Protein AF-A0A7K1C837-F1 (afdb_monomer)

Mean predicted aligned error: 3.23 Å

Radius of gyration: 16.02 Å; Cα contacts (8 Å, |Δi|>4): 199; chains: 1; bounding box: 44×31×40 Å

pLDDT: mean 95.81, std 4.09, range [61.22, 98.88]

Sequence (126 aa):
YTVSVSDPSHWLVAGIESFDTDDELYLSEYADRDALHPLLHTTWSGEATGFAEADWTSGDPTHLVMYLRHLGRGAILYNTLGHCRGHYDMKPVLDYYPRIERCSWEKPAYYELLRRSLRWARGLDG

Secondary structure (DSSP, 8-state):
-EEEES-TTSTTTTTPPPEE----------TTSTTEEEEEEEE--SB-TTSSS-B-SSS--EEEEEEEEEETTEEEEEE-----B-TTTTTTT-S--SS-B-GGGG-HHHHHHHHHHHHHHTT---

Structure (mmCIF, N/CA/C/O backbone):
data_AF-A0A7K1C837-F1
#
_entry.id   AF-A0A7K1C837-F1
#
loop_
_atom_site.group_PDB
_atom_site.id
_atom_site.type_symbol
_atom_site.label_atom_id
_atom_site.label_alt_id
_atom_site.label_comp_id
_atom_site.label_asym_id
_atom_site.label_entity_id
_atom_site.label_seq_id
_atom_site.pdbx_PDB_ins_code
_atom_site.Cartn_x
_atom_site.Cartn_y
_atom_site.Cartn_z
_atom_site.occupancy
_atom_site.B_iso_or_equiv
_atom_site.auth_seq_id
_atom_site.auth_comp_id
_atom_site.auth_asym_id
_atom_site.auth_atom_id
_atom_site.pdbx_PDB_model_num
ATOM 1 N N . TYR A 1 1 ? 8.563 5.260 -2.043 1.00 96.94 1 TYR A N 1
ATOM 2 C CA . TYR A 1 1 ? 7.491 6.219 -1.717 1.00 96.94 1 TYR A CA 1
ATOM 3 C C . TYR A 1 1 ? 7.149 6.134 -0.231 1.00 96.94 1 TYR A C 1
ATOM 5 O O . TYR A 1 1 ? 7.454 5.123 0.401 1.00 96.94 1 TYR A O 1
ATOM 13 N N . THR A 1 2 ? 6.548 7.188 0.327 1.00 98.50 2 THR A N 1
ATOM 14 C CA . THR A 1 2 ? 6.115 7.227 1.734 1.00 98.50 2 THR A CA 1
ATOM 15 C C . THR A 1 2 ? 4.730 6.613 1.875 1.00 98.50 2 THR A C 1
ATOM 17 O O . THR A 1 2 ? 3.802 7.007 1.167 1.00 98.50 2 THR A O 1
ATOM 20 N N . VAL A 1 3 ? 4.584 5.657 2.786 1.00 98.69 3 VAL A N 1
ATOM 21 C CA . VAL A 1 3 ? 3.296 5.094 3.197 1.00 98.69 3 VAL A CA 1
ATOM 22 C C . VAL A 1 3 ? 2.796 5.874 4.406 1.00 98.69 3 VAL A C 1
ATOM 24 O O . VAL A 1 3 ? 3.490 5.959 5.419 1.00 98.69 3 VAL A O 1
ATOM 27 N N . SER A 1 4 ? 1.588 6.415 4.297 1.00 98.81 4 SER A N 1
ATOM 28 C CA . SER A 1 4 ? 0.909 7.206 5.321 1.00 98.81 4 SER A CA 1
ATOM 29 C C . SER A 1 4 ? -0.322 6.477 5.847 1.00 98.81 4 SER A C 1
ATOM 31 O O . SER A 1 4 ? -0.998 5.756 5.111 1.00 98.81 4 SER A O 1
ATOM 33 N N . VAL A 1 5 ? -0.640 6.684 7.124 1.00 98.62 5 VAL A N 1
ATOM 34 C CA . VAL A 1 5 ? -1.817 6.083 7.764 1.00 98.62 5 VAL A CA 1
ATOM 35 C C . VAL A 1 5 ? -3.062 6.923 7.486 1.00 98.62 5 VAL A C 1
ATOM 37 O O . VAL A 1 5 ? -3.066 8.126 7.735 1.00 98.62 5 VAL A O 1
ATOM 40 N N . SER A 1 6 ? -4.119 6.289 6.975 1.00 98.50 6 SER A N 1
ATOM 41 C CA . SER A 1 6 ? -5.400 6.944 6.673 1.00 98.50 6 SER A CA 1
ATOM 42 C C . SER A 1 6 ? -6.380 6.899 7.844 1.00 98.50 6 SER A C 1
ATOM 44 O O . SER A 1 6 ? -7.060 7.886 8.106 1.00 98.50 6 SER A O 1
ATOM 46 N N . ASP A 1 7 ? -6.437 5.774 8.560 1.00 98.19 7 ASP A N 1
ATOM 47 C CA . ASP A 1 7 ? -7.287 5.597 9.741 1.00 98.19 7 ASP A CA 1
ATOM 48 C C . ASP A 1 7 ? -6.458 5.050 10.912 1.00 98.19 7 ASP A C 1
ATOM 50 O O . ASP A 1 7 ? -6.393 3.836 11.118 1.00 98.19 7 ASP A O 1
ATOM 54 N N . PRO A 1 8 ? -5.810 5.922 11.703 1.00 97.81 8 PRO A N 1
ATOM 55 C CA . PRO A 1 8 ? -4.938 5.495 12.796 1.00 97.81 8 PRO A CA 1
ATOM 56 C C . PRO A 1 8 ? -5.688 4.824 13.955 1.00 97.81 8 PRO A C 1
ATOM 58 O O . PRO A 1 8 ? -5.051 4.235 14.830 1.00 97.81 8 PRO A O 1
ATOM 61 N N . SER A 1 9 ? -7.021 4.914 13.985 1.00 97.38 9 SER A N 1
ATOM 62 C CA . SER A 1 9 ? -7.845 4.291 15.021 1.00 97.38 9 SER A CA 1
ATOM 63 C C . SER A 1 9 ? -8.151 2.820 14.729 1.00 97.38 9 SER A C 1
ATOM 65 O O . SER A 1 9 ? -8.419 2.049 15.653 1.00 97.38 9 SER A O 1
ATOM 67 N N . HIS A 1 10 ? -8.068 2.402 13.462 1.00 97.56 10 HIS A N 1
ATOM 68 C CA . HIS A 1 10 ? -8.359 1.033 13.066 1.00 97.56 10 HIS A CA 1
ATOM 69 C C . HIS A 1 10 ? -7.261 0.073 13.547 1.00 97.56 10 HIS A C 1
ATOM 71 O O . HIS A 1 10 ? -6.080 0.239 13.238 1.00 97.56 10 HIS A O 1
ATOM 77 N N . TRP A 1 11 ? -7.637 -0.996 14.257 1.00 97.31 11 TRP A N 1
ATOM 78 C CA . TRP A 1 11 ? -6.686 -1.897 14.930 1.00 97.31 11 TRP A CA 1
ATOM 79 C C . TRP A 1 11 ? -5.634 -2.519 13.990 1.00 97.31 11 TRP A C 1
ATOM 81 O O . TRP A 1 11 ? -4.483 -2.717 14.381 1.00 97.31 11 TRP A O 1
ATOM 91 N N . LEU A 1 12 ? -5.999 -2.770 12.726 1.00 97.94 12 LEU A N 1
ATOM 92 C CA . LEU A 1 12 ? -5.073 -3.251 11.691 1.00 97.94 12 LEU A CA 1
ATOM 93 C C . LEU A 1 12 ? -3.839 -2.352 11.511 1.00 97.94 12 LEU A C 1
ATOM 95 O O . LEU A 1 12 ? -2.772 -2.869 11.200 1.00 97.94 12 LEU A O 1
ATOM 99 N N . VAL A 1 13 ? -3.958 -1.043 11.743 1.00 98.44 13 VAL A N 1
ATOM 100 C CA . VAL A 1 13 ? -2.871 -0.063 11.559 1.00 98.44 13 VAL A CA 1
ATOM 101 C C . VAL A 1 13 ? -2.559 0.742 12.824 1.00 98.44 13 VAL A C 1
ATOM 103 O O . VAL A 1 13 ? -1.637 1.550 12.824 1.00 98.44 13 VAL A O 1
ATOM 106 N N . ALA A 1 14 ? -3.270 0.501 13.927 1.00 97.94 14 ALA 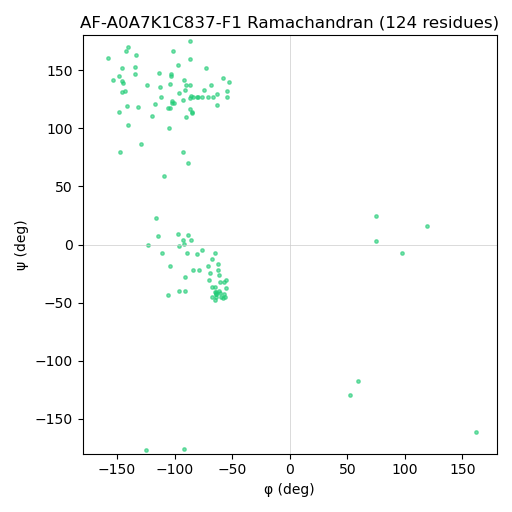A N 1
ATOM 107 C CA . ALA A 1 14 ? -3.055 1.205 15.187 1.00 97.94 14 ALA A CA 1
ATOM 108 C C . ALA A 1 14 ? -1.590 1.108 15.659 1.00 97.94 14 ALA A C 1
ATOM 110 O O . ALA A 1 14 ? -1.023 0.014 15.766 1.00 97.94 14 ALA A O 1
ATOM 111 N N . GLY A 1 15 ? -0.981 2.262 15.938 1.00 97.81 15 GLY A N 1
ATOM 112 C CA . GLY A 1 15 ? 0.414 2.371 16.378 1.00 97.81 15 GLY A CA 1
ATOM 113 C C . GLY A 1 15 ? 1.469 2.155 15.286 1.00 97.81 15 GLY A C 1
ATOM 114 O O . GLY A 1 15 ? 2.655 2.167 15.602 1.00 97.81 15 GLY A O 1
ATOM 115 N N . ILE A 1 16 ? 1.074 1.954 14.025 1.00 98.12 16 ILE A N 1
ATOM 116 C CA . ILE A 1 16 ? 1.999 2.016 12.891 1.00 98.12 16 ILE A CA 1
ATOM 117 C C . ILE A 1 16 ? 2.229 3.491 12.557 1.00 98.12 16 ILE A C 1
ATOM 119 O O . ILE A 1 16 ? 1.276 4.241 12.367 1.00 98.12 16 ILE A O 1
ATOM 123 N N . GLU A 1 17 ? 3.487 3.914 12.501 1.00 98.00 17 GLU A N 1
ATOM 124 C CA . GLU A 1 17 ? 3.866 5.241 12.009 1.00 98.00 17 GLU A CA 1
ATOM 125 C C . GLU A 1 17 ? 4.032 5.217 10.485 1.00 98.00 17 GLU A C 1
ATOM 127 O O . GLU A 1 17 ? 4.247 4.156 9.894 1.00 98.00 17 GLU A O 1
ATOM 132 N N . SER A 1 18 ? 3.961 6.386 9.842 1.00 98.31 18 SER A N 1
ATOM 133 C CA . SER A 1 18 ? 4.311 6.506 8.424 1.00 98.31 18 SER A CA 1
ATOM 134 C C . SER A 1 18 ? 5.750 6.044 8.179 1.00 98.31 18 SER A C 1
ATOM 136 O O . SER A 1 18 ? 6.638 6.289 8.997 1.00 98.31 18 SER A O 1
ATOM 138 N N . PHE A 1 19 ? 6.000 5.390 7.046 1.00 98.50 19 PHE A N 1
ATOM 139 C CA . PHE A 1 19 ? 7.319 4.841 6.730 1.00 98.50 19 PHE A CA 1
ATOM 140 C C . PHE A 1 19 ? 7.635 4.906 5.239 1.00 98.50 19 PHE A C 1
ATOM 142 O O . PHE A 1 19 ? 6.749 4.817 4.390 1.00 98.50 19 PHE A O 1
ATOM 149 N N . ASP A 1 20 ? 8.924 4.995 4.920 1.00 98.31 20 ASP A N 1
ATOM 150 C CA . ASP A 1 20 ? 9.397 4.955 3.540 1.00 98.31 20 ASP A CA 1
ATOM 151 C C . ASP A 1 20 ? 9.706 3.529 3.085 1.00 98.31 20 ASP A C 1
ATOM 153 O O . ASP A 1 20 ? 10.354 2.734 3.784 1.00 98.31 20 ASP A O 1
ATOM 157 N N . THR A 1 21 ? 9.292 3.226 1.856 1.00 96.31 21 THR A N 1
ATOM 158 C CA . THR A 1 21 ? 9.568 1.954 1.192 1.00 96.31 21 THR A CA 1
ATOM 159 C C . THR A 1 21 ? 10.030 2.139 -0.249 1.00 96.31 21 THR A C 1
ATOM 161 O O . THR A 1 21 ? 9.689 3.123 -0.902 1.00 96.31 21 THR A O 1
ATOM 164 N N . ASP A 1 22 ? 10.808 1.177 -0.733 1.00 94.38 22 ASP A N 1
ATOM 165 C CA . ASP A 1 22 ? 11.215 1.037 -2.135 1.00 94.38 22 ASP A CA 1
ATOM 166 C C . ASP A 1 22 ? 10.489 -0.184 -2.718 1.00 94.38 22 ASP A C 1
ATOM 168 O O . ASP A 1 22 ? 11.095 -1.205 -3.028 1.00 94.38 22 ASP A O 1
ATOM 172 N N . ASP A 1 23 ? 9.156 -0.130 -2.679 1.00 96.38 23 ASP A N 1
ATOM 173 C CA . ASP A 1 23 ? 8.250 -1.157 -3.201 1.00 96.38 23 ASP A CA 1
ATOM 174 C C . ASP A 1 23 ? 7.693 -0.713 -4.557 1.00 96.38 23 ASP A C 1
ATOM 176 O O . ASP A 1 23 ? 7.819 0.456 -4.935 1.00 96.38 23 ASP A O 1
ATOM 180 N N . GLU A 1 24 ? 7.081 -1.635 -5.289 1.00 94.75 24 GLU A N 1
ATOM 181 C CA . GLU A 1 24 ? 6.371 -1.286 -6.512 1.00 94.75 24 GLU A CA 1
ATOM 182 C C . GLU A 1 24 ? 5.153 -0.420 -6.155 1.00 94.75 24 GLU A C 1
ATOM 184 O O . GLU A 1 24 ? 4.349 -0.764 -5.290 1.00 94.75 24 GLU A O 1
ATOM 189 N N . LEU A 1 25 ? 5.036 0.749 -6.791 1.00 95.94 25 LEU A N 1
ATOM 190 C CA . LEU A 1 25 ? 3.910 1.650 -6.575 1.00 95.94 25 LEU A CA 1
ATOM 191 C C . LEU A 1 25 ? 2.745 1.239 -7.477 1.00 95.94 25 LEU A C 1
ATOM 193 O O . LEU A 1 25 ? 2.810 1.393 -8.694 1.00 95.94 25 LEU A O 1
ATOM 197 N N . TYR A 1 26 ? 1.665 0.765 -6.862 1.00 95.88 26 TYR A N 1
ATOM 198 C CA . TYR A 1 26 ? 0.432 0.418 -7.560 1.00 95.88 26 TYR A CA 1
ATOM 199 C C . TYR A 1 26 ? -0.424 1.673 -7.725 1.00 95.88 26 TYR A C 1
ATOM 201 O O . TYR A 1 26 ? -0.912 2.238 -6.746 1.00 95.88 26 TYR A O 1
ATOM 209 N N . LEU A 1 27 ? -0.606 2.092 -8.975 1.00 96.00 27 LEU A N 1
ATOM 210 C CA . LEU A 1 27 ? -1.530 3.152 -9.362 1.00 96.00 27 LEU A CA 1
ATOM 211 C C . LEU A 1 27 ? -2.832 2.495 -9.812 1.00 96.00 27 LEU A C 1
ATOM 213 O O . LEU A 1 27 ? -2.817 1.517 -10.562 1.00 96.00 27 LEU A O 1
ATOM 217 N N . SER A 1 28 ? -3.969 2.952 -9.298 1.00 92.50 28 SER A N 1
ATOM 218 C CA . SER A 1 28 ? -5.256 2.311 -9.575 1.00 92.50 28 SER A CA 1
ATOM 219 C C . SER A 1 28 ? -6.379 3.324 -9.666 1.00 92.50 28 SER A C 1
ATOM 221 O O . SER A 1 28 ? -6.494 4.225 -8.839 1.00 92.50 28 SER A O 1
ATOM 223 N N . GLU A 1 29 ? -7.253 3.111 -10.641 1.00 91.44 29 GLU A N 1
ATOM 224 C CA . GLU A 1 29 ? -8.573 3.722 -10.657 1.00 91.44 29 GLU A CA 1
ATOM 225 C C . GLU A 1 29 ? -9.547 2.845 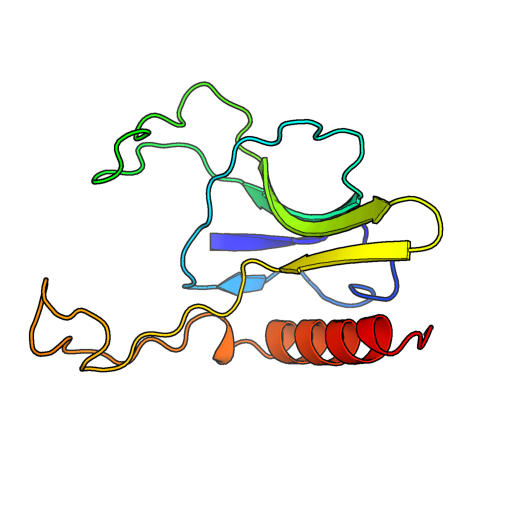-9.869 1.00 91.44 29 GLU A C 1
ATOM 227 O O . GLU A 1 29 ? -9.556 1.616 -9.987 1.00 91.44 29 GLU A O 1
ATOM 232 N N . TYR A 1 30 ? -10.386 3.475 -9.051 1.00 93.38 30 TYR A N 1
ATOM 233 C CA . TYR A 1 30 ? -11.346 2.773 -8.207 1.00 93.38 30 TYR A CA 1
ATOM 234 C C . TYR A 1 30 ? -12.747 2.938 -8.782 1.00 93.38 30 TYR A C 1
ATOM 236 O O . TYR A 1 30 ? -13.273 4.047 -8.822 1.00 93.38 30 TYR A O 1
ATOM 244 N N . ALA A 1 31 ? -13.379 1.827 -9.168 1.00 91.38 31 ALA A N 1
ATOM 245 C CA . ALA A 1 31 ? -14.734 1.845 -9.722 1.00 91.38 31 ALA A CA 1
ATOM 246 C C . ALA A 1 31 ? -15.784 2.423 -8.749 1.00 91.38 31 ALA A C 1
ATOM 248 O O . ALA A 1 31 ? -16.755 3.037 -9.178 1.00 91.38 31 ALA A O 1
ATOM 249 N N . ASP A 1 32 ? -15.589 2.217 -7.444 1.00 95.44 32 ASP A N 1
ATOM 250 C CA . ASP A 1 32 ? -16.444 2.734 -6.371 1.00 95.44 32 ASP A CA 1
ATOM 251 C C . ASP A 1 32 ? -15.573 3.020 -5.141 1.00 95.44 32 ASP A C 1
ATOM 253 O O . ASP A 1 32 ? -15.436 2.186 -4.237 1.00 95.44 32 ASP A O 1
ATOM 257 N N . ARG A 1 33 ? -14.894 4.173 -5.186 1.00 95.19 33 ARG A N 1
ATOM 258 C CA . ARG A 1 33 ? -13.901 4.602 -4.192 1.00 95.19 33 ARG A CA 1
ATOM 259 C C . ARG A 1 33 ? -14.514 4.835 -2.813 1.00 95.19 33 ARG A C 1
ATOM 261 O O . ARG A 1 33 ? -13.887 4.490 -1.818 1.00 95.19 33 ARG A O 1
ATOM 268 N N . ASP A 1 34 ? -15.732 5.363 -2.762 1.00 95.75 34 ASP A N 1
ATOM 269 C CA . ASP A 1 34 ? -16.400 5.754 -1.513 1.00 95.75 34 ASP A CA 1
ATOM 270 C C . ASP A 1 34 ? -16.789 4.554 -0.645 1.00 95.75 34 ASP A C 1
ATOM 272 O O . ASP A 1 34 ? -16.899 4.666 0.574 1.00 95.75 34 ASP A O 1
ATOM 276 N N . ALA A 1 35 ? -16.964 3.380 -1.251 1.00 97.19 35 ALA A N 1
ATOM 277 C CA . ALA A 1 35 ? -17.202 2.141 -0.518 1.00 97.19 35 ALA A CA 1
ATOM 278 C C . ALA A 1 35 ? -15.909 1.398 -0.122 1.00 97.19 35 ALA A C 1
ATOM 280 O O . ALA A 1 35 ? -15.970 0.262 0.364 1.00 97.19 35 ALA A O 1
ATOM 281 N N . LEU A 1 36 ? -14.738 2.007 -0.325 1.00 98.19 36 LEU A N 1
ATOM 282 C CA . LEU A 1 36 ? -13.474 1.554 0.253 1.00 98.19 36 LEU A CA 1
ATOM 283 C C . LEU A 1 36 ? -13.249 2.261 1.588 1.00 98.19 36 LEU A C 1
ATOM 285 O O . LEU A 1 36 ? -13.516 3.449 1.720 1.00 98.19 36 LEU A O 1
ATOM 289 N N . HIS A 1 37 ? -12.716 1.536 2.568 1.00 98.44 37 HIS A N 1
ATOM 290 C CA . HIS A 1 37 ? -12.232 2.098 3.830 1.00 98.44 37 HIS A CA 1
ATOM 291 C C . HIS A 1 37 ? -10.700 2.113 3.789 1.00 98.44 37 HIS A C 1
ATOM 293 O O . HIS A 1 37 ? -10.074 1.067 3.993 1.00 98.44 37 HIS A O 1
ATOM 299 N N . PRO A 1 38 ? -10.074 3.268 3.498 1.00 98.50 38 PRO A N 1
ATOM 300 C CA . PRO A 1 38 ? -8.624 3.405 3.470 1.00 98.50 38 PRO A CA 1
ATOM 301 C C . PRO A 1 38 ? -8.005 3.161 4.845 1.00 98.50 38 PRO A C 1
ATOM 303 O O . PRO A 1 38 ? -8.394 3.795 5.822 1.00 98.50 38 PRO A O 1
ATOM 306 N N . LEU A 1 39 ? -6.992 2.301 4.910 1.00 98.75 39 LEU A N 1
ATOM 307 C CA . LEU A 1 39 ? -6.172 2.103 6.106 1.00 98.75 39 LEU A CA 1
ATOM 308 C C . LEU A 1 39 ? -4.799 2.755 5.938 1.00 98.75 39 LEU A C 1
ATOM 310 O O . LEU A 1 39 ? -4.331 3.437 6.846 1.00 98.75 39 LEU A O 1
ATOM 314 N N . LEU A 1 40 ? -4.188 2.589 4.762 1.00 98.88 40 LEU A N 1
ATOM 315 C CA . LEU A 1 40 ? -2.917 3.193 4.368 1.00 98.88 40 LEU A CA 1
ATOM 316 C C . LEU A 1 40 ? -3.024 3.767 2.952 1.00 98.88 40 LEU A C 1
ATOM 318 O O . LEU A 1 40 ? -3.674 3.175 2.085 1.00 98.88 40 LEU A O 1
ATOM 322 N N . HIS A 1 41 ? -2.325 4.866 2.693 1.00 98.75 41 HIS A N 1
ATOM 323 C CA . HIS A 1 41 ? -2.218 5.478 1.371 1.00 98.75 41 HIS A CA 1
ATOM 324 C C . HIS A 1 41 ? -0.802 5.991 1.101 1.00 98.75 41 HIS A C 1
ATOM 326 O O . HIS A 1 41 ? 0.040 6.073 1.993 1.00 98.75 41 HIS A O 1
ATOM 332 N N . THR A 1 42 ? -0.553 6.371 -0.142 1.00 98.69 42 THR A N 1
ATOM 333 C CA . THR A 1 42 ? 0.572 7.214 -0.535 1.00 98.69 42 THR A CA 1
ATOM 334 C C . THR A 1 42 ? 0.079 8.313 -1.469 1.00 98.69 42 THR A C 1
ATOM 336 O O . THR A 1 42 ? -1.026 8.224 -2.009 1.00 98.69 42 THR A O 1
ATOM 339 N N . THR A 1 43 ? 0.882 9.357 -1.647 1.00 98.06 43 THR A N 1
ATOM 340 C CA . THR A 1 43 ? 0.581 10.458 -2.561 1.00 98.06 43 THR A CA 1
ATOM 341 C C . THR A 1 43 ? 1.632 10.496 -3.657 1.00 98.06 43 THR A C 1
ATOM 343 O O . THR A 1 43 ? 2.822 10.641 -3.373 1.00 98.06 43 THR A O 1
ATOM 346 N N . TRP A 1 44 ? 1.201 10.374 -4.908 1.00 97.69 44 TRP A N 1
ATOM 347 C CA . TRP A 1 44 ? 2.068 10.454 -6.075 1.00 97.69 44 TRP A CA 1
ATOM 348 C C . TRP A 1 44 ? 1.291 10.919 -7.310 1.00 97.69 44 TRP A C 1
ATOM 350 O O . TRP A 1 44 ? 0.149 10.523 -7.532 1.00 97.69 44 TRP A O 1
ATOM 360 N N . SER A 1 45 ? 1.935 11.744 -8.128 1.00 97.44 45 SER A N 1
ATOM 361 C CA . SER A 1 45 ? 1.443 12.183 -9.431 1.00 97.44 45 SER A CA 1
ATOM 362 C C . SER A 1 45 ? 2.637 12.337 -10.369 1.00 97.44 45 SER A C 1
ATOM 364 O O . SER A 1 45 ? 3.709 12.773 -9.938 1.00 97.44 45 SER A O 1
ATOM 366 N N . GLY A 1 46 ? 2.475 11.945 -11.629 1.00 96.38 46 GLY A N 1
ATOM 367 C CA . GLY A 1 46 ? 3.554 11.941 -12.609 1.00 96.38 46 GLY A CA 1
ATOM 368 C C . GLY A 1 46 ? 3.242 11.062 -13.813 1.00 96.38 46 GLY A C 1
ATOM 369 O O . GLY A 1 46 ? 2.090 10.718 -14.063 1.00 96.38 46 GLY A O 1
ATOM 370 N N . GLU A 1 47 ? 4.287 10.694 -14.548 1.00 96.81 47 GLU A N 1
ATOM 371 C CA . GLU A 1 47 ? 4.192 9.776 -15.680 1.00 96.81 47 GLU A CA 1
ATOM 372 C C . GLU A 1 47 ? 4.694 8.378 -15.279 1.00 96.81 47 GLU A C 1
ATOM 374 O O . GLU A 1 47 ? 5.831 8.216 -14.832 1.00 96.81 47 GLU A O 1
ATOM 379 N N . ALA A 1 48 ? 3.851 7.360 -15.438 1.00 94.56 48 ALA A N 1
ATOM 380 C CA . ALA A 1 48 ? 4.176 5.949 -15.261 1.00 94.56 48 ALA A CA 1
ATOM 381 C C . ALA A 1 48 ? 4.707 5.366 -16.582 1.00 94.56 48 ALA A C 1
ATOM 383 O O . ALA A 1 48 ? 4.038 4.594 -17.273 1.00 94.56 48 ALA A O 1
ATOM 384 N N . THR A 1 49 ? 5.916 5.779 -16.967 1.00 93.50 49 THR A N 1
ATOM 385 C CA . THR A 1 49 ? 6.525 5.397 -18.247 1.00 93.50 49 THR A CA 1
ATOM 386 C C . THR A 1 49 ? 6.573 3.876 -18.424 1.00 93.50 49 THR A C 1
ATOM 388 O O . THR A 1 49 ? 7.037 3.145 -17.552 1.00 93.50 49 THR A O 1
ATOM 391 N N . GLY A 1 50 ? 6.136 3.401 -19.593 1.00 89.25 50 GLY A N 1
ATOM 392 C CA . GLY A 1 50 ? 6.122 1.976 -19.941 1.00 89.25 50 GLY A CA 1
ATOM 393 C C . GLY A 1 50 ? 4.775 1.279 -19.730 1.00 89.25 50 GLY A C 1
ATOM 394 O O . GLY A 1 50 ? 4.622 0.141 -20.171 1.00 89.25 50 GLY A O 1
ATOM 395 N N . PHE A 1 51 ? 3.792 1.956 -19.132 1.00 91.88 51 PHE A N 1
ATOM 396 C CA . PHE A 1 51 ? 2.405 1.492 -19.059 1.00 91.88 51 PHE A CA 1
ATOM 397 C C . PHE A 1 51 ? 1.551 2.124 -20.167 1.00 91.88 51 PHE A C 1
ATOM 399 O O . PHE A 1 51 ? 1.875 3.194 -20.674 1.00 91.88 51 PHE A O 1
ATOM 406 N N . ALA A 1 52 ? 0.462 1.452 -20.562 1.00 93.44 52 ALA A N 1
ATOM 407 C CA . ALA A 1 52 ? -0.492 2.012 -21.526 1.00 93.44 52 ALA A CA 1
ATOM 408 C C . ALA A 1 52 ? -1.178 3.268 -20.958 1.00 93.44 52 ALA A C 1
ATOM 410 O O . ALA A 1 52 ? -1.263 4.285 -21.640 1.00 93.44 52 ALA A O 1
ATOM 411 N N . GLU A 1 53 ? -1.572 3.203 -19.684 1.00 92.50 53 GLU A N 1
ATOM 412 C CA . GLU A 1 53 ? -2.090 4.333 -18.911 1.00 92.50 53 GLU A CA 1
ATOM 413 C C . GLU A 1 53 ? -0.939 5.009 -18.154 1.00 92.50 53 GLU A C 1
ATOM 415 O O . GLU A 1 53 ? -0.685 4.735 -16.977 1.00 92.50 53 GLU A O 1
ATOM 420 N N . ALA A 1 54 ? -0.176 5.836 -18.874 1.00 94.94 54 ALA A N 1
ATOM 421 C CA . ALA A 1 54 ? 1.044 6.454 -18.359 1.00 94.94 54 ALA A CA 1
ATOM 422 C C . ALA A 1 54 ? 0.828 7.826 -17.697 1.00 94.94 54 ALA A C 1
ATOM 424 O O . ALA A 1 54 ? 1.611 8.183 -16.824 1.00 94.94 54 ALA A O 1
ATOM 425 N N . ASP A 1 55 ? -0.185 8.610 -18.075 1.00 96.19 55 ASP A N 1
ATOM 426 C CA . ASP A 1 55 ? -0.369 9.972 -17.546 1.00 96.19 55 ASP A CA 1
ATOM 427 C C . ASP A 1 55 ? -1.243 9.990 -16.283 1.00 96.19 55 ASP A C 1
ATOM 429 O O . ASP A 1 55 ? -2.456 9.810 -16.346 1.00 96.19 55 ASP A O 1
ATOM 433 N N . TRP A 1 56 ? -0.622 10.270 -15.136 1.00 96.69 56 TRP A N 1
ATOM 434 C CA . TRP A 1 56 ? -1.282 10.425 -13.835 1.00 96.69 56 TRP A CA 1
ATOM 435 C C . TRP A 1 56 ? -1.134 11.853 -13.284 1.00 96.69 56 TRP A C 1
ATOM 437 O O . TRP A 1 56 ? -1.205 12.084 -12.072 1.00 96.69 56 TRP A O 1
ATOM 447 N N . THR A 1 57 ? -0.889 12.840 -14.152 1.00 96.12 57 THR A N 1
ATOM 4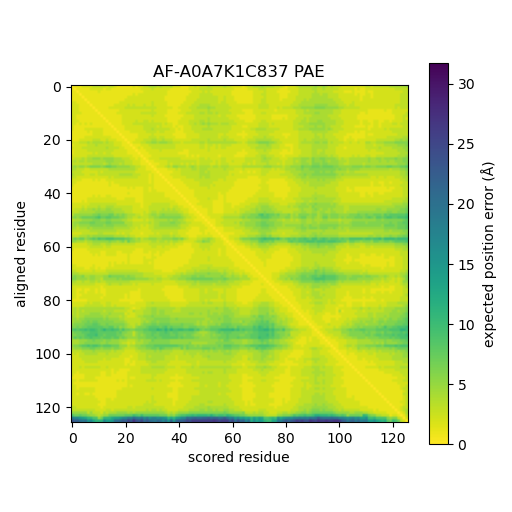48 C CA . THR A 1 57 ? -0.641 14.235 -13.746 1.00 96.12 57 THR A CA 1
ATOM 449 C C . THR A 1 57 ? -1.906 15.019 -13.392 1.00 96.12 57 THR A C 1
ATOM 451 O O . THR A 1 57 ? -1.833 16.010 -12.668 1.00 96.12 57 THR A O 1
ATOM 454 N N . SER A 1 58 ? -3.070 14.584 -13.881 1.00 91.12 58 SER A N 1
ATOM 455 C CA . SER A 1 58 ? -4.339 15.322 -13.772 1.00 91.12 58 SER A CA 1
ATOM 456 C C . SER A 1 58 ? -5.381 14.689 -12.835 1.00 91.12 58 SER A C 1
ATOM 458 O O . SER A 1 58 ? -6.415 15.307 -12.573 1.00 91.12 58 SER A O 1
ATOM 460 N N . GLY A 1 59 ? -5.119 13.482 -12.320 1.00 89.75 59 GLY A N 1
ATOM 461 C CA . GLY A 1 59 ? -6.027 12.723 -11.451 1.00 89.75 59 GLY A CA 1
ATOM 462 C C . GLY A 1 59 ? -5.826 12.954 -9.948 1.00 89.75 59 GLY A C 1
ATOM 463 O O . GLY A 1 59 ? -4.999 13.760 -9.524 1.00 89.75 59 GLY A O 1
ATOM 464 N N . ASP A 1 60 ? -6.583 12.215 -9.127 1.00 93.69 60 ASP A N 1
ATOM 465 C CA . ASP A 1 60 ? -6.367 12.170 -7.674 1.00 93.69 60 ASP A CA 1
ATOM 466 C C . ASP A 1 60 ? -4.980 11.569 -7.379 1.00 93.69 60 ASP A C 1
ATOM 468 O O . ASP A 1 60 ? -4.730 10.416 -7.741 1.00 93.69 60 ASP A O 1
ATOM 472 N N . PRO A 1 61 ? -4.072 12.308 -6.715 1.00 96.12 61 PRO A N 1
ATOM 473 C CA . PRO A 1 61 ? -2.729 11.819 -6.431 1.00 96.12 61 PRO A CA 1
ATOM 474 C C . PRO A 1 61 ? -2.696 10.799 -5.284 1.00 96.12 61 PRO A C 1
ATOM 476 O O . PRO A 1 61 ? -1.628 10.290 -4.952 1.00 96.12 61 PRO A O 1
ATOM 479 N N . THR A 1 62 ? -3.821 10.535 -4.618 1.00 97.19 62 THR A N 1
ATOM 480 C CA . THR A 1 62 ? -3.906 9.611 -3.487 1.00 97.19 62 THR A CA 1
ATOM 481 C C . THR A 1 62 ? -4.133 8.187 -3.978 1.00 97.19 62 THR A C 1
ATOM 483 O O . THR A 1 62 ? -5.207 7.865 -4.494 1.00 97.19 62 THR A O 1
ATOM 486 N N . HIS A 1 63 ? -3.170 7.310 -3.707 1.00 97.81 63 HIS A N 1
ATOM 487 C CA . HIS A 1 63 ? -3.213 5.887 -4.053 1.00 97.81 63 HIS A CA 1
ATOM 488 C C . HIS A 1 63 ? -3.322 5.051 -2.781 1.00 97.81 63 HIS A C 1
ATOM 490 O O . HIS A 1 63 ? -2.538 5.222 -1.843 1.00 97.81 63 HIS A O 1
ATOM 496 N N . LEU A 1 64 ? -4.312 4.161 -2.714 1.00 98.50 64 LEU A N 1
ATOM 497 C CA . LEU A 1 64 ? -4.529 3.305 -1.549 1.00 98.50 64 LEU A CA 1
ATOM 498 C C . LEU A 1 64 ? -3.507 2.168 -1.528 1.00 98.50 64 LEU A C 1
ATOM 500 O O . LEU A 1 64 ? -3.399 1.406 -2.483 1.00 98.50 64 LEU A O 1
ATOM 504 N N . VAL A 1 65 ? -2.811 2.029 -0.401 1.00 98.56 65 VAL A N 1
ATOM 505 C CA . VAL A 1 65 ? -1.807 0.980 -0.170 1.00 98.56 65 VAL A CA 1
ATOM 506 C C . VAL A 1 65 ? -2.430 -0.200 0.568 1.00 98.56 65 VAL A C 1
ATOM 508 O O . VAL A 1 65 ? -2.162 -1.353 0.253 1.00 98.56 65 VAL A O 1
ATOM 511 N N . MET A 1 66 ? -3.294 0.078 1.544 1.00 98.69 66 MET A N 1
ATOM 512 C CA . MET A 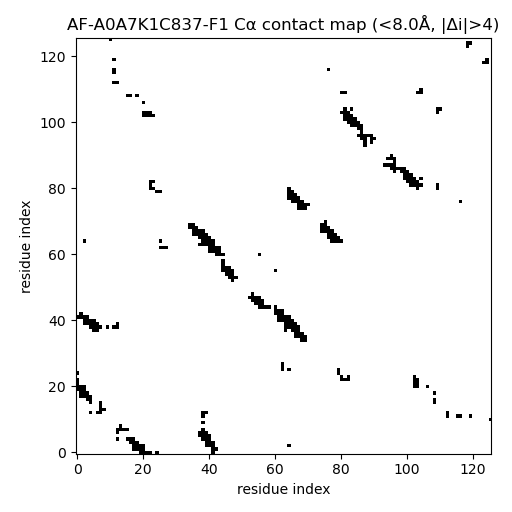1 66 ? -4.045 -0.946 2.261 1.00 98.69 66 MET A CA 1
ATOM 513 C C . MET A 1 66 ? -5.441 -0.423 2.574 1.00 98.69 66 MET A C 1
ATOM 515 O O . MET A 1 66 ? -5.583 0.702 3.052 1.00 98.69 66 MET A O 1
ATOM 519 N N . TYR A 1 67 ? -6.475 -1.211 2.302 1.00 98.62 67 TYR A N 1
ATOM 520 C CA . TYR A 1 67 ? 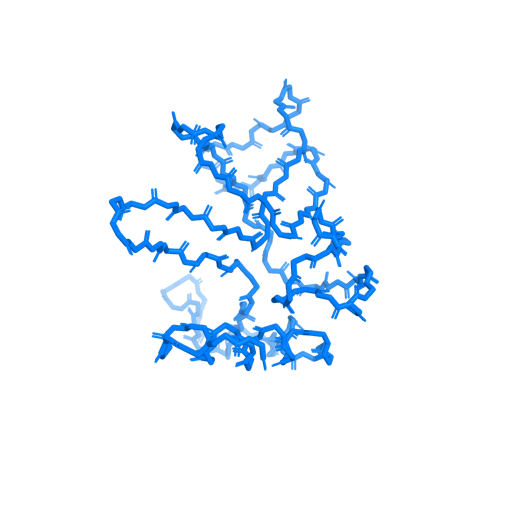-7.864 -0.793 2.488 1.00 98.62 67 TYR A CA 1
ATOM 521 C C . TYR A 1 67 ? -8.806 -1.988 2.630 1.00 98.62 67 TYR A C 1
ATOM 523 O O . TYR A 1 67 ? -8.485 -3.108 2.222 1.00 98.62 67 TYR A O 1
ATOM 531 N N . LEU A 1 68 ? -9.985 -1.738 3.198 1.00 98.25 68 LEU A N 1
ATOM 532 C CA . LEU A 1 68 ? -11.070 -2.710 3.277 1.00 98.25 68 LEU A CA 1
ATOM 533 C C . LEU A 1 68 ? -12.149 -2.401 2.237 1.00 98.25 68 LEU A C 1
ATOM 535 O O . LEU A 1 68 ? -12.471 -1.243 1.981 1.00 98.25 68 LEU A O 1
ATOM 53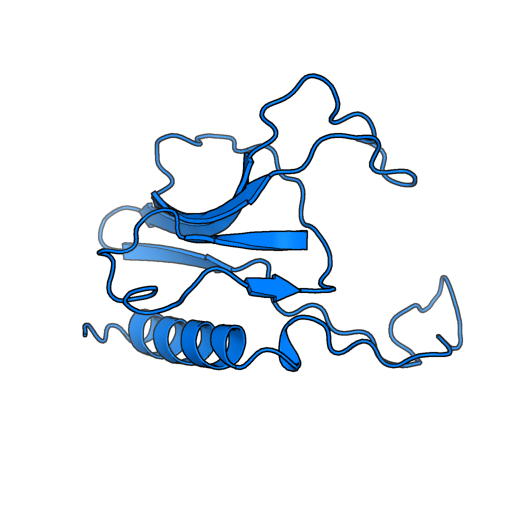9 N N . ARG A 1 69 ? -12.760 -3.447 1.679 1.00 97.62 69 ARG A N 1
ATOM 540 C CA . ARG A 1 69 ? -14.020 -3.372 0.931 1.00 97.62 69 ARG A CA 1
ATOM 541 C C . ARG A 1 69 ? -15.059 -4.238 1.625 1.00 97.62 69 ARG A C 1
ATOM 543 O O . ARG A 1 69 ? -14.958 -5.463 1.587 1.00 97.62 69 ARG A O 1
ATOM 550 N N . HIS A 1 70 ? -16.063 -3.617 2.234 1.00 96.38 70 HIS A N 1
ATOM 551 C CA . HIS A 1 70 ? -17.173 -4.342 2.852 1.00 96.38 70 HIS A CA 1
ATOM 552 C C . HIS A 1 70 ? -18.123 -4.900 1.789 1.00 96.38 70 HIS A C 1
ATOM 554 O O . HIS A 1 70 ? -18.507 -4.202 0.851 1.00 96.38 70 HIS A O 1
ATOM 560 N N . LEU A 1 71 ? -18.496 -6.172 1.937 1.00 95.25 71 LEU A N 1
ATOM 561 C CA . LEU A 1 71 ? -19.377 -6.901 1.026 1.00 95.25 71 LEU A CA 1
ATOM 562 C C . LEU A 1 71 ? -20.322 -7.795 1.836 1.00 95.25 71 LEU A C 1
ATOM 564 O O . LEU A 1 71 ? -19.950 -8.865 2.326 1.00 95.25 71 LEU A O 1
ATOM 568 N N . GLY A 1 72 ? -21.572 -7.353 1.978 1.00 95.06 72 GLY A N 1
ATOM 569 C CA . GLY A 1 72 ? -22.574 -8.057 2.774 1.00 95.06 72 GLY A CA 1
ATOM 570 C C . GLY A 1 72 ? -22.130 -8.206 4.232 1.00 95.06 72 GLY A C 1
ATOM 571 O O . GLY A 1 72 ? -21.950 -7.216 4.930 1.00 95.06 72 GLY A O 1
ATOM 572 N N . ARG A 1 73 ? -21.963 -9.452 4.695 1.00 93.19 73 ARG A N 1
ATOM 573 C CA . ARG A 1 73 ? -21.524 -9.761 6.072 1.00 93.19 73 ARG A CA 1
ATOM 574 C C . ARG A 1 73 ? -20.007 -9.907 6.228 1.00 93.19 73 ARG A C 1
ATOM 576 O O . ARG A 1 73 ? -19.553 -10.247 7.314 1.00 93.19 73 ARG A O 1
ATOM 583 N N . GLY A 1 74 ? -19.245 -9.737 5.153 1.00 94.44 74 GLY A N 1
ATOM 584 C CA . GLY A 1 74 ? -17.792 -9.866 5.157 1.00 94.44 74 GLY A CA 1
ATOM 585 C C . GLY A 1 74 ? -17.111 -8.613 4.628 1.00 94.44 74 GLY A C 1
ATOM 586 O O . GLY A 1 74 ? -17.755 -7.620 4.283 1.00 94.44 74 GLY A O 1
ATOM 587 N N . ALA A 1 75 ? -15.791 -8.678 4.537 1.00 96.31 75 ALA A N 1
ATOM 588 C CA . ALA A 1 75 ? -14.998 -7.685 3.835 1.00 96.31 75 ALA A CA 1
ATOM 589 C C . ALA A 1 75 ? -13.842 -8.368 3.103 1.00 96.31 75 ALA A C 1
ATOM 591 O O . ALA A 1 75 ? -13.525 -9.530 3.363 1.00 96.31 75 ALA A O 1
ATOM 592 N N . ILE A 1 76 ? -13.206 -7.625 2.206 1.00 97.19 76 ILE A N 1
ATOM 593 C CA . ILE A 1 76 ? -11.921 -7.968 1.604 1.00 97.19 76 ILE A CA 1
ATOM 594 C C . ILE A 1 76 ? -10.901 -6.951 2.097 1.00 97.19 76 ILE A C 1
ATOM 596 O O . ILE A 1 76 ? -11.186 -5.757 2.094 1.00 97.19 76 ILE A O 1
ATOM 600 N N . LEU A 1 77 ? -9.727 -7.426 2.496 1.00 98.25 77 LEU A N 1
ATOM 601 C CA . LEU A 1 77 ? -8.568 -6.597 2.791 1.00 98.25 77 LEU A CA 1
ATOM 602 C C . LEU A 1 77 ? -7.617 -6.675 1.604 1.00 98.25 77 LEU A C 1
ATOM 604 O O . LEU A 1 77 ? -7.163 -7.760 1.242 1.00 98.25 77 LEU A O 1
ATOM 608 N N . TYR A 1 78 ? -7.319 -5.522 1.021 1.00 98.00 78 TYR A N 1
ATOM 609 C CA . TYR A 1 78 ? -6.299 -5.372 -0.007 1.00 98.00 78 TYR A CA 1
ATOM 610 C C . TYR A 1 78 ? -5.063 -4.721 0.601 1.00 98.00 78 TYR A C 1
ATOM 612 O O . TYR A 1 78 ? -5.187 -3.799 1.405 1.00 98.00 78 TYR A O 1
ATOM 620 N N . ASN A 1 79 ? -3.883 -5.214 0.229 1.00 97.94 79 ASN A N 1
ATOM 621 C CA . ASN A 1 79 ? -2.586 -4.653 0.593 1.00 97.94 79 ASN A CA 1
ATOM 622 C C . ASN A 1 79 ? -1.663 -4.766 -0.625 1.00 97.94 79 ASN A C 1
ATOM 624 O O . ASN A 1 79 ? -1.442 -5.874 -1.109 1.00 97.94 79 ASN A O 1
ATOM 628 N N . THR A 1 80 ? -1.181 -3.637 -1.138 1.00 97.75 80 THR A N 1
ATOM 629 C CA . THR A 1 80 ? -0.339 -3.574 -2.343 1.00 97.75 80 THR A CA 1
ATOM 630 C C . THR A 1 80 ? 1.149 -3.690 -2.032 1.00 97.75 80 THR A C 1
ATOM 632 O O . THR A 1 80 ? 1.957 -3.765 -2.949 1.00 97.75 80 THR A O 1
ATOM 635 N N . LEU A 1 81 ? 1.531 -3.679 -0.752 1.00 98.06 81 LEU A N 1
ATOM 636 C CA . LEU A 1 81 ? 2.907 -3.932 -0.346 1.00 98.06 81 LEU A CA 1
ATOM 637 C C . LEU A 1 81 ? 3.246 -5.408 -0.518 1.00 98.06 81 LEU A C 1
ATOM 639 O O . LEU A 1 81 ? 2.397 -6.284 -0.343 1.00 98.06 81 LEU A O 1
ATOM 643 N N . GLY A 1 82 ? 4.524 -5.671 -0.756 1.00 96.88 82 GLY A N 1
ATOM 644 C CA . GLY A 1 82 ? 5.067 -7.020 -0.746 1.00 96.88 82 GLY A CA 1
ATOM 645 C C . GLY A 1 82 ? 5.659 -7.450 -2.072 1.00 96.88 82 GLY A C 1
ATOM 646 O O . GLY A 1 82 ? 5.903 -8.650 -2.229 1.00 96.88 82 GLY A O 1
ATOM 647 N N . HIS A 1 83 ? 5.929 -6.515 -2.993 1.00 96.69 83 HIS A N 1
ATOM 648 C CA . HIS A 1 83 ? 6.731 -6.823 -4.170 1.00 96.69 83 HIS A CA 1
ATOM 649 C C . HIS A 1 83 ? 8.046 -7.462 -3.738 1.00 96.69 83 HIS A C 1
ATOM 651 O O . HIS A 1 83 ? 8.683 -7.078 -2.753 1.00 96.69 83 HIS A O 1
ATOM 657 N N . CYS A 1 84 ? 8.461 -8.460 -4.494 1.00 95.25 84 CYS A N 1
ATOM 658 C CA . CYS A 1 84 ? 9.805 -8.979 -4.415 1.00 95.25 84 CYS A CA 1
ATOM 659 C C . CYS A 1 84 ? 10.204 -9.481 -5.790 1.00 95.25 84 CYS A C 1
ATOM 661 O O . CYS A 1 84 ? 9.383 -10.024 -6.530 1.00 95.25 84 CYS A O 1
ATOM 663 N N . ARG A 1 85 ? 11.482 -9.322 -6.113 1.00 95.69 85 ARG A N 1
ATOM 664 C CA . ARG A 1 85 ? 12.030 -9.773 -7.386 1.00 95.69 85 ARG A CA 1
ATOM 665 C C . ARG A 1 85 ? 13.304 -10.554 -7.149 1.00 95.69 85 ARG A C 1
ATOM 667 O O . ARG A 1 85 ? 14.283 -10.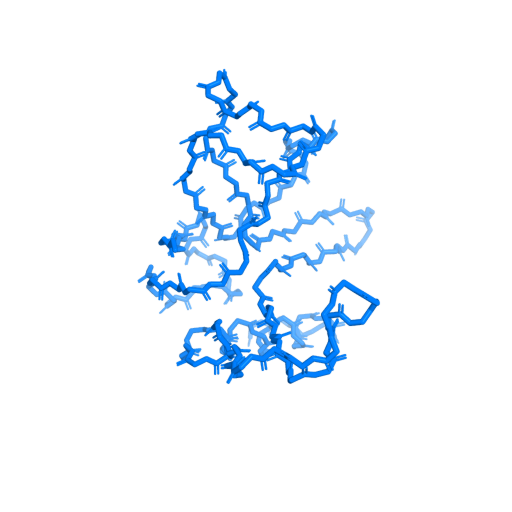036 -6.613 1.00 95.69 85 ARG A O 1
ATOM 674 N N . GLY A 1 86 ? 13.281 -11.814 -7.546 1.00 95.75 86 GLY A N 1
ATOM 675 C CA . GLY A 1 86 ? 14.440 -12.675 -7.658 1.00 95.75 86 GLY A CA 1
ATOM 676 C C . GLY A 1 86 ? 15.127 -12.535 -9.014 1.00 95.75 86 GLY A C 1
ATOM 677 O O . GLY A 1 86 ? 14.654 -11.874 -9.937 1.00 95.75 86 GLY A O 1
ATOM 678 N N . HIS A 1 87 ? 16.260 -13.219 -9.150 1.00 96.44 87 HIS A N 1
ATOM 679 C CA . HIS A 1 87 ? 17.077 -13.163 -10.360 1.00 96.44 87 HIS A CA 1
ATOM 680 C C . HIS A 1 87 ? 16.360 -13.656 -11.622 1.00 96.44 87 HIS A C 1
ATOM 682 O O . HIS A 1 87 ? 16.708 -13.228 -12.715 1.00 96.44 87 HIS A O 1
ATOM 688 N N . TYR A 1 88 ? 15.367 -14.536 -11.496 1.00 95.50 88 TYR A N 1
ATOM 689 C CA . TYR A 1 88 ? 14.768 -15.234 -12.637 1.00 95.50 88 TYR A CA 1
ATOM 690 C C . TYR A 1 88 ? 13.300 -14.870 -12.891 1.00 95.50 88 TYR A C 1
ATOM 692 O O . TYR A 1 88 ? 12.672 -15.464 -13.765 1.00 95.50 88 TYR A O 1
ATOM 700 N N . ASP A 1 89 ? 12.767 -13.875 -12.176 1.00 94.06 89 ASP A N 1
ATOM 701 C CA . ASP A 1 89 ? 11.337 -13.534 -12.204 1.00 94.06 89 ASP A CA 1
ATOM 702 C C . ASP A 1 89 ? 10.939 -12.674 -13.415 1.00 94.06 89 ASP A C 1
ATOM 704 O O . ASP A 1 89 ? 9.758 -12.454 -13.662 1.00 94.06 89 ASP A O 1
ATOM 708 N N . MET A 1 90 ? 11.912 -12.188 -14.195 1.00 92.94 90 MET A N 1
ATOM 709 C CA . MET A 1 90 ? 11.670 -11.303 -15.343 1.00 92.94 90 MET A CA 1
ATOM 710 C C . MET A 1 90 ? 11.619 -12.021 -16.695 1.00 92.94 90 MET A C 1
ATOM 712 O O . MET A 1 90 ? 11.590 -11.363 -17.733 1.00 92.94 90 MET A O 1
ATOM 7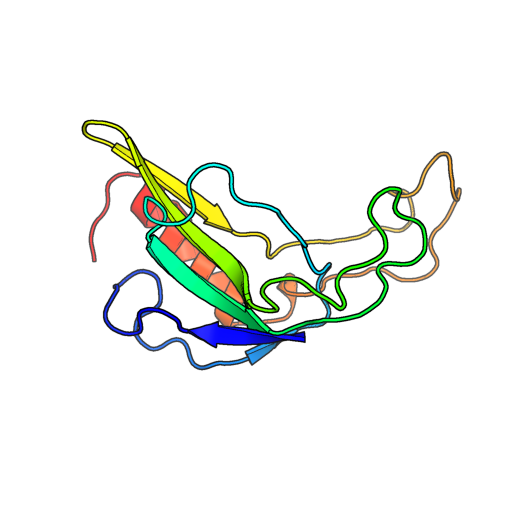16 N N . LYS A 1 91 ? 11.599 -13.355 -16.737 1.00 93.38 91 LYS A N 1
ATOM 717 C CA . LYS A 1 91 ? 11.487 -14.076 -18.014 1.00 93.38 91 LYS A CA 1
ATOM 718 C C . LYS A 1 91 ? 10.095 -13.876 -18.636 1.00 93.38 91 LYS A C 1
ATOM 720 O O . LYS A 1 91 ? 9.105 -13.977 -17.918 1.00 93.38 91 LYS A O 1
ATOM 725 N N . PRO A 1 92 ? 9.987 -13.637 -19.960 1.00 91.62 92 PRO A N 1
ATOM 726 C CA . PRO A 1 92 ? 11.046 -13.669 -20.980 1.00 91.62 92 PRO A CA 1
ATOM 727 C C . PRO A 1 92 ? 11.724 -12.312 -21.260 1.00 91.62 92 PRO A C 1
ATOM 729 O O . PRO A 1 92 ? 12.542 -12.229 -22.169 1.00 91.62 92 PRO A O 1
ATOM 732 N N . VAL A 1 93 ? 11.385 -11.249 -20.525 1.00 91.06 93 VAL A N 1
ATOM 733 C CA . VAL A 1 93 ? 11.936 -9.894 -20.726 1.00 91.06 93 VAL A CA 1
ATOM 734 C C . VAL A 1 93 ? 13.438 -9.851 -20.428 1.00 91.06 93 VAL A C 1
ATOM 736 O O . VAL A 1 93 ? 14.196 -9.216 -21.158 1.00 91.06 93 VAL A O 1
ATOM 739 N N . LEU A 1 94 ? 13.873 -10.536 -19.368 1.00 92.81 94 LEU A N 1
ATOM 740 C CA . LEU A 1 94 ? 15.274 -10.641 -18.972 1.00 92.81 94 LEU A CA 1
ATOM 741 C C . LEU A 1 94 ? 15.559 -12.018 -18.364 1.00 92.81 94 LEU A C 1
ATOM 743 O O . LEU A 1 94 ? 14.850 -12.468 -17.465 1.00 92.81 94 LEU A O 1
ATOM 747 N N . ASP A 1 95 ? 16.629 -12.670 -18.823 1.00 95.06 95 ASP A N 1
ATOM 748 C CA . ASP A 1 95 ? 17.017 -13.996 -18.326 1.00 95.06 95 ASP A CA 1
ATOM 749 C C . ASP A 1 95 ? 17.555 -13.984 -16.892 1.00 95.06 95 ASP A C 1
ATOM 751 O O . ASP A 1 95 ? 17.406 -14.979 -16.179 1.00 95.06 95 ASP A O 1
ATOM 755 N N . TYR A 1 96 ? 18.193 -12.880 -16.491 1.00 95.31 96 TYR A N 1
ATOM 756 C CA . TYR A 1 96 ? 18.799 -12.697 -15.177 1.00 95.31 96 TYR A CA 1
ATOM 757 C C . TYR A 1 96 ? 18.745 -11.228 -14.740 1.00 95.31 96 TYR A C 1
ATOM 759 O O . TYR A 1 96 ? 19.410 -10.373 -15.329 1.00 95.31 96 TYR A O 1
ATOM 767 N N . TYR A 1 97 ? 17.990 -10.931 -13.686 1.00 94.44 97 TYR A N 1
ATOM 768 C CA . TYR A 1 97 ? 17.938 -9.612 -13.063 1.00 94.44 97 TYR A CA 1
ATOM 769 C C . TYR A 1 97 ? 19.059 -9.477 -12.016 1.00 94.44 97 TYR A C 1
ATOM 771 O O . TYR A 1 97 ? 19.168 -10.331 -11.139 1.00 94.44 97 TYR A O 1
ATOM 779 N N . PRO A 1 98 ? 19.928 -8.450 -12.070 1.00 94.62 98 PRO A N 1
ATOM 780 C CA . PRO A 1 98 ? 21.189 -8.442 -11.319 1.00 94.62 98 PRO A CA 1
ATOM 781 C C . PRO A 1 98 ? 21.044 -8.280 -9.801 1.00 94.62 98 PRO A C 1
ATOM 783 O O . PRO A 1 98 ? 21.973 -8.607 -9.064 1.00 94.62 98 PRO A O 1
ATOM 786 N N . ARG A 1 99 ? 19.901 -7.788 -9.319 1.00 93.88 99 ARG A N 1
ATOM 787 C CA . ARG A 1 99 ? 19.674 -7.441 -7.912 1.00 93.88 99 ARG A CA 1
ATOM 788 C C . ARG A 1 99 ? 18.458 -8.183 -7.374 1.00 93.88 99 ARG A C 1
ATOM 790 O O . ARG A 1 99 ? 17.436 -8.217 -8.037 1.00 93.88 99 ARG A O 1
ATOM 797 N N . ILE A 1 100 ? 18.538 -8.722 -6.161 1.00 94.94 100 ILE A N 1
ATOM 798 C CA . ILE A 1 100 ? 17.334 -9.190 -5.463 1.00 94.94 100 ILE A CA 1
ATOM 799 C C . ILE A 1 100 ? 16.643 -7.979 -4.842 1.00 94.94 100 ILE A C 1
ATOM 801 O O . ILE A 1 100 ? 17.272 -7.224 -4.101 1.00 94.94 100 ILE A O 1
ATOM 805 N N . GLU A 1 101 ? 15.357 -7.812 -5.120 1.00 95.69 101 GLU A N 1
ATOM 806 C CA . GLU A 1 101 ? 14.534 -6.746 -4.553 1.00 95.69 1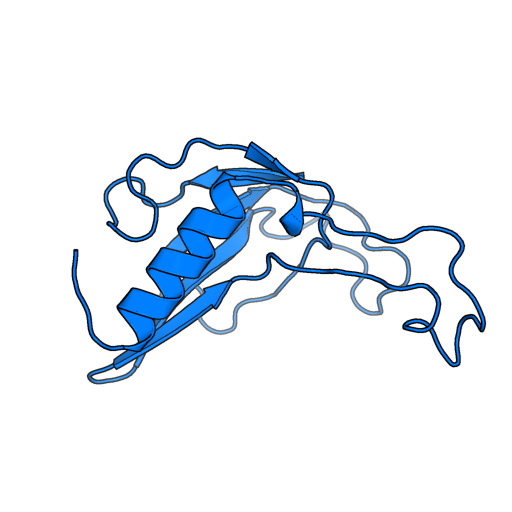01 GLU A CA 1
ATOM 807 C C . GLU A 1 101 ? 13.647 -7.342 -3.465 1.00 95.69 101 GLU A C 1
ATOM 809 O O . GLU A 1 101 ? 12.842 -8.237 -3.728 1.00 95.69 101 GLU A O 1
ATOM 814 N N . ARG A 1 102 ? 13.839 -6.880 -2.225 1.00 95.62 102 ARG A N 1
ATOM 815 C CA . ARG A 1 102 ? 13.016 -7.265 -1.070 1.00 95.62 102 ARG A CA 1
ATOM 816 C C . ARG A 1 102 ? 12.019 -6.183 -0.667 1.00 95.62 102 ARG A C 1
ATOM 818 O O . ARG A 1 102 ? 11.049 -6.507 -0.001 1.00 95.62 102 ARG A O 1
ATOM 825 N N . CYS A 1 103 ? 12.213 -4.933 -1.082 1.00 96.25 103 CYS A N 1
ATOM 826 C CA . CYS A 1 103 ? 11.195 -3.887 -0.966 1.00 96.25 103 CYS A CA 1
ATOM 827 C C . CYS A 1 103 ? 10.623 -3.754 0.463 1.00 96.25 103 CYS A C 1
ATOM 829 O O . CYS A 1 103 ? 11.382 -3.672 1.436 1.00 96.25 103 CYS A O 1
ATOM 831 N N . SER A 1 104 ? 9.294 -3.750 0.626 1.00 97.38 104 SER A N 1
ATOM 832 C CA . SER A 1 104 ? 8.659 -3.664 1.947 1.00 97.38 104 SER A CA 1
ATOM 833 C C . SER A 1 104 ? 8.981 -4.841 2.875 1.00 97.38 104 SER A C 1
ATOM 835 O O . SER A 1 104 ? 8.864 -4.686 4.090 1.00 97.38 104 SER A O 1
ATOM 837 N N . TRP A 1 105 ? 9.484 -5.976 2.370 1.00 97.19 105 TRP A N 1
ATOM 838 C CA . TRP A 1 105 ? 9.943 -7.103 3.197 1.00 97.19 105 TRP A CA 1
ATOM 839 C C . TRP A 1 105 ? 11.153 -6.779 4.077 1.00 97.19 105 TRP A C 1
ATOM 841 O O . TRP A 1 105 ? 11.530 -7.599 4.914 1.00 97.19 105 TRP A O 1
ATOM 851 N N . GLU A 1 106 ? 11.769 -5.609 3.923 1.00 96.31 106 GLU A N 1
ATOM 852 C CA . GLU A 1 106 ? 12.808 -5.110 4.831 1.00 96.31 106 GLU A CA 1
ATOM 853 C C . GLU A 1 106 ? 12.252 -4.162 5.904 1.00 96.31 106 GLU A C 1
ATOM 855 O O . GLU A 1 106 ? 12.991 -3.688 6.766 1.00 96.31 106 GLU A O 1
ATOM 860 N N . LYS A 1 107 ? 10.944 -3.874 5.879 1.00 97.44 107 LYS A N 1
ATOM 861 C CA . LYS A 1 107 ? 10.292 -2.914 6.775 1.00 97.44 107 LYS A CA 1
ATOM 862 C C . LYS A 1 107 ? 9.584 -3.645 7.919 1.00 97.44 107 LYS A C 1
ATOM 864 O O . LYS A 1 107 ? 8.660 -4.419 7.664 1.00 97.44 107 LYS A O 1
ATOM 869 N N . PRO A 1 108 ? 9.926 -3.368 9.193 1.00 97.62 108 PRO A N 1
ATOM 870 C CA . PRO A 1 108 ? 9.227 -3.957 10.338 1.00 97.62 108 PRO A CA 1
ATOM 871 C C . PRO A 1 108 ? 7.714 -3.704 10.324 1.00 97.62 108 PRO A C 1
ATOM 873 O O . PRO A 1 108 ? 6.941 -4.606 10.647 1.00 97.62 108 PRO A O 1
ATOM 876 N N . ALA A 1 109 ? 7.295 -2.510 9.885 1.00 98.00 109 ALA A N 1
ATOM 877 C CA . ALA A 1 109 ? 5.887 -2.148 9.743 1.00 98.00 109 ALA A CA 1
ATOM 878 C C . ALA A 1 109 ? 5.130 -3.120 8.824 1.00 98.00 109 ALA A C 1
ATOM 880 O O . ALA A 1 109 ? 4.045 -3.571 9.175 1.00 98.00 109 ALA A O 1
ATOM 881 N N . TYR A 1 110 ? 5.722 -3.522 7.695 1.00 98.31 110 TYR A N 1
ATOM 882 C CA . TYR A 1 110 ? 5.072 -4.439 6.759 1.00 98.31 110 TYR A CA 1
ATOM 883 C C . TYR A 1 110 ? 4.827 -5.829 7.365 1.00 98.31 110 TYR A C 1
ATOM 885 O O . TYR A 1 110 ? 3.736 -6.378 7.213 1.00 98.31 110 TYR A O 1
ATOM 893 N N . TYR A 1 111 ? 5.776 -6.373 8.135 1.00 98.00 111 TYR A N 1
ATOM 894 C CA . TYR A 1 111 ? 5.552 -7.645 8.836 1.00 98.00 111 TYR A CA 1
ATOM 895 C C . TYR A 1 111 ? 4.404 -7.564 9.837 1.00 98.00 111 TYR A C 1
ATOM 897 O O . TYR A 1 111 ? 3.635 -8.516 9.966 1.00 98.00 111 TYR A O 1
ATOM 905 N N . GLU A 1 112 ? 4.293 -6.453 10.560 1.00 98.25 112 GLU A N 1
ATOM 906 C CA . GLU A 1 112 ? 3.213 -6.266 11.521 1.00 98.25 112 GLU A CA 1
ATOM 907 C C . GLU A 1 112 ? 1.854 -6.144 10.822 1.00 98.25 112 GLU A C 1
ATOM 909 O O . GLU A 1 112 ? 0.909 -6.847 11.190 1.00 98.25 112 GLU A O 1
ATOM 914 N N . LEU A 1 113 ? 1.779 -5.355 9.747 1.00 98.44 113 LEU A N 1
ATOM 915 C CA . LEU A 1 113 ? 0.590 -5.248 8.898 1.00 98.44 113 LEU A CA 1
ATOM 916 C C . LEU A 1 113 ? 0.168 -6.616 8.347 1.00 98.44 113 LEU A C 1
ATOM 918 O O . LEU A 1 113 ? -1.008 -6.977 8.422 1.00 98.44 113 LEU A O 1
ATOM 922 N N . LEU A 1 114 ? 1.116 -7.417 7.851 1.00 98.06 114 LEU A N 1
ATOM 923 C CA . LEU A 1 114 ? 0.844 -8.757 7.331 1.00 98.06 114 LEU A CA 1
ATOM 924 C C . LEU A 1 114 ? 0.331 -9.700 8.428 1.00 98.06 114 LEU A C 1
ATOM 926 O O . LEU A 1 114 ? -0.672 -10.386 8.230 1.00 98.06 114 LEU A O 1
ATOM 930 N N . ARG A 1 115 ? 0.957 -9.714 9.612 1.00 97.81 115 ARG A N 1
ATOM 931 C CA . ARG A 1 115 ? 0.491 -10.532 10.748 1.00 97.81 115 ARG A CA 1
ATOM 932 C C . ARG A 1 115 ? -0.929 -10.165 11.163 1.00 97.81 115 ARG A C 1
ATOM 934 O O . ARG A 1 115 ? -1.750 -11.061 11.362 1.00 97.81 115 ARG A O 1
ATOM 941 N N . ARG A 1 116 ? -1.233 -8.870 11.270 1.00 98.12 116 ARG A N 1
ATOM 942 C CA . ARG A 1 116 ? -2.579 -8.380 11.602 1.00 98.12 116 ARG A CA 1
ATOM 943 C C . ARG A 1 116 ? -3.591 -8.745 10.522 1.00 98.12 116 ARG A C 1
ATOM 945 O O . ARG A 1 116 ? -4.653 -9.259 10.854 1.00 98.12 116 ARG A O 1
ATOM 952 N N . SER A 1 117 ? -3.223 -8.604 9.250 1.00 98.06 117 SER A N 1
ATOM 953 C CA . SER A 1 117 ? -4.065 -8.994 8.111 1.00 98.06 117 SER A CA 1
ATOM 954 C C . SER A 1 117 ? -4.397 -10.489 8.125 1.00 98.06 117 SER A C 1
ATOM 956 O O . SER A 1 117 ? -5.545 -10.871 7.915 1.00 98.06 117 SER A O 1
ATOM 958 N N . LEU A 1 118 ? -3.424 -11.350 8.445 1.00 97.50 118 LEU A N 1
ATOM 959 C CA . LEU A 1 118 ? -3.642 -12.795 8.575 1.00 97.50 118 LEU A CA 1
ATOM 960 C C . LEU A 1 118 ? -4.526 -13.152 9.777 1.00 97.50 118 LEU A C 1
ATOM 962 O O . LEU A 1 118 ? -5.331 -14.079 9.690 1.00 97.50 118 LEU A O 1
ATOM 966 N N . ARG A 1 119 ? -4.403 -12.436 10.902 1.00 97.12 119 ARG A N 1
ATOM 967 C CA . ARG A 1 119 ? -5.305 -12.603 12.057 1.00 97.12 119 ARG A CA 1
ATOM 968 C C . ARG A 1 119 ? -6.731 -12.190 11.697 1.00 97.12 119 ARG A C 1
ATOM 970 O O . ARG A 1 119 ? -7.653 -12.970 11.918 1.00 97.12 119 ARG A O 1
ATOM 977 N N . TRP A 1 120 ? -6.882 -11.030 11.066 1.00 97.00 120 TRP A N 1
ATOM 978 C CA . TRP A 1 120 ? -8.161 -10.518 10.584 1.00 97.00 120 TRP A CA 1
ATOM 979 C C . TRP A 1 120 ? -8.837 -11.484 9.603 1.00 97.00 120 TRP A C 1
ATOM 981 O O . TRP A 1 120 ? -10.001 -11.829 9.781 1.00 97.00 120 TRP A O 1
ATOM 991 N N . ALA A 1 121 ? -8.091 -12.027 8.634 1.00 95.81 121 ALA A N 1
ATOM 992 C CA . ALA A 1 121 ? -8.618 -12.983 7.655 1.00 95.81 121 ALA A CA 1
ATOM 993 C C . ALA A 1 121 ? -9.120 -14.294 8.292 1.00 95.81 121 ALA A C 1
ATOM 995 O O . ALA A 1 121 ? -9.943 -14.997 7.710 1.00 95.81 121 ALA A O 1
ATOM 996 N N . ARG A 1 122 ? -8.651 -14.623 9.502 1.00 95.38 122 ARG A N 1
ATOM 997 C CA . ARG A 1 122 ? -9.134 -15.760 10.299 1.00 95.38 122 ARG A CA 1
ATOM 998 C C . ARG A 1 122 ? -10.367 -15.430 11.152 1.00 95.38 122 ARG A C 1
ATOM 1000 O O . ARG A 1 122 ? -10.798 -16.292 11.914 1.00 95.38 122 ARG A O 1
ATOM 1007 N N . GLY A 1 123 ? -10.914 -14.220 11.043 1.00 92.62 123 GLY A N 1
ATOM 1008 C CA . GLY A 1 123 ? -12.037 -13.741 11.851 1.00 92.62 123 GLY A CA 1
ATOM 1009 C C . GLY A 1 123 ? -11.647 -13.395 13.287 1.00 92.62 123 GLY A C 1
ATOM 1010 O O . GLY A 1 123 ? -12.485 -13.488 14.179 1.00 92.62 123 GLY A O 1
ATOM 1011 N N . LEU A 1 124 ? -10.372 -13.077 13.530 1.00 89.38 124 LEU A N 1
ATOM 1012 C CA . LEU A 1 124 ? -9.922 -12.583 14.827 1.00 89.38 124 LEU A CA 1
ATOM 1013 C C . LEU A 1 124 ? -9.990 -11.058 14.839 1.00 89.38 124 LEU A C 1
ATOM 1015 O O . LEU A 1 124 ? -9.466 -10.408 13.933 1.00 89.38 124 LEU A O 1
ATOM 1019 N N . ASP A 1 125 ? -10.557 -10.524 15.913 1.00 79.88 125 ASP A N 1
ATOM 1020 C CA . ASP A 1 125 ? -10.553 -9.098 16.221 1.00 79.88 125 ASP A CA 1
ATOM 1021 C C . ASP A 1 125 ? -9.521 -8.808 17.316 1.00 79.88 125 ASP A C 1
ATOM 1023 O O . ASP A 1 125 ? -9.325 -9.633 18.213 1.00 79.88 125 ASP A O 1
ATOM 1027 N N . GLY A 1 126 ? -8.894 -7.627 17.257 1.00 61.22 126 GLY A N 1
ATOM 1028 C CA . GLY A 1 126 ? -7.989 -7.127 18.305 1.00 61.22 126 GLY A CA 1
ATOM 1029 C C . GLY A 1 126 ? -6.748 -7.976 18.464 1.00 61.22 126 GLY A C 1
ATOM 1030 O O . GLY A 1 126 ? -6.493 -8.549 19.540 1.00 61.22 126 GLY A O 1
#

Foldseek 3Di:
DKKQFDDCPAPLCPPPHIDDKPFDDDDDDDPCVVQKAAGIWDFDADAPPPDPPGHRNPDGRIGGQWIWHDDVPDIDIDHNPFDWDAQCPPPPVDRGDPDTGGICVVPPSVVSSVVSNVCVVVVHDD

Solvent-accessible surface area (backbone atoms only — not comparable to full-atom values): 7618 Å² total; per-residue (Å²): 89,56,42,38,68,63,35,63,81,43,72,70,43,45,90,61,73,65,47,78,38,70,46,69,84,71,81,76,88,65,98,62,57,85,64,43,48,60,41,24,28,32,77,60,66,43,72,46,83,93,47,92,85,22,83,38,71,85,60,83,36,70,32,72,38,24,33,37,37,73,53,92,95,48,67,46,79,49,64,62,74,62,45,67,38,54,41,61,72,46,61,90,84,35,83,67,45,97,60,76,43,48,33,31,76,76,35,73,66,48,56,52,41,50,53,39,50,56,40,42,77,71,74,47,78,133